Protein AF-A0A183HXG1-F1 (afdb_monomer_lite)

Foldseek 3Di:
DDDDDDDDDDDDDDDQDPDDDDDDDDDPPDDDPDDDDDDDDDCLPAADEAEDDPDDDDGDAPPPVDDHDPNHDHHHHYHYDPPDDDDDDDDDD

pLDDT: mean 85.53, std 7.47, range [63.34, 94.56]

Sequence (93 aa):
MAILSGSKKPETLISSTNLMVVRFSSDAQIQARGFEASWRAASVSCGGLLKAQPYGQTFTSPDYPKNYPNGVECVWKIDAHPGQLISLYVCSY

Structure (mmCIF, N/CA/C/O backbone):
data_AF-A0A183HXG1-F1
#
_entry.id   AF-A0A183HXG1-F1
#
loop_
_atom_site.group_PDB
_atom_site.id
_atom_site.type_symbol
_atom_site.label_atom_id
_atom_site.label_alt_id
_atom_site.label_comp_id
_atom_site.label_asym_id
_atom_site.label_entity_id
_atom_site.label_seq_id
_atom_site.pdbx_PDB_ins_code
_atom_site.Cartn_x
_atom_site.Cartn_y
_atom_site.Cartn_z
_atom_site.occupancy
_atom_site.B_iso_or_equiv
_atom_site.auth_seq_id
_atom_site.auth_comp_id
_atom_site.auth_asym_id
_atom_site.auth_atom_id
_atom_site.pdbx_PDB_model_num
ATOM 1 N N . MET A 1 1 ? 1.630 5.126 -16.337 1.00 65.31 1 MET A N 1
ATOM 2 C CA . MET A 1 1 ? 2.301 4.453 -17.471 1.00 65.31 1 MET A CA 1
ATOM 3 C C . MET A 1 1 ? 3.754 4.898 -17.470 1.00 65.31 1 MET A C 1
ATOM 5 O O . MET A 1 1 ? 3.979 6.095 -17.370 1.00 65.31 1 MET A O 1
ATOM 9 N N . ALA A 1 2 ? 4.710 3.971 -17.512 1.00 81.44 2 ALA A N 1
ATOM 10 C CA . ALA A 1 2 ? 6.139 4.283 -17.591 1.00 81.44 2 ALA A CA 1
ATOM 11 C C . ALA A 1 2 ? 6.677 3.815 -18.949 1.00 81.44 2 ALA A C 1
ATOM 13 O O . ALA A 1 2 ? 6.348 2.711 -19.380 1.00 81.44 2 ALA A O 1
ATOM 14 N N . ILE A 1 3 ? 7.472 4.653 -19.617 1.00 90.81 3 ILE A N 1
ATOM 15 C CA . ILE A 1 3 ? 8.138 4.335 -20.887 1.00 90.81 3 ILE A CA 1
ATOM 16 C C . ILE A 1 3 ? 9.638 4.323 -20.610 1.00 90.81 3 ILE A C 1
ATOM 18 O O . ILE A 1 3 ? 10.174 5.293 -20.079 1.00 90.81 3 ILE A O 1
ATOM 22 N N . LEU A 1 4 ? 10.295 3.208 -20.926 1.00 91.62 4 LEU A N 1
ATOM 23 C CA . LEU A 1 4 ? 11.694 2.958 -20.589 1.00 91.62 4 LEU A CA 1
ATOM 24 C C . LEU A 1 4 ? 12.481 2.596 -21.851 1.00 91.62 4 LEU A C 1
ATOM 26 O O . LEU A 1 4 ? 12.005 1.819 -22.677 1.00 91.62 4 LEU A O 1
ATOM 30 N N . SER A 1 5 ? 13.689 3.145 -21.981 1.00 90.31 5 SER A N 1
ATOM 31 C CA . SER A 1 5 ? 14.590 2.915 -23.115 1.00 90.31 5 SER A CA 1
ATOM 32 C C . SER A 1 5 ? 16.058 3.054 -22.701 1.00 90.31 5 SER A C 1
ATOM 34 O O . SER A 1 5 ? 16.370 3.668 -21.680 1.00 90.31 5 SER A O 1
ATOM 36 N N . GLY A 1 6 ? 16.970 2.543 -23.528 1.00 88.62 6 GLY A N 1
ATOM 37 C CA . GLY A 1 6 ? 18.412 2.597 -23.280 1.00 88.62 6 GLY A CA 1
ATOM 38 C C . GLY A 1 6 ? 18.923 1.425 -22.439 1.00 88.62 6 GLY A C 1
ATOM 39 O O . GLY A 1 6 ? 18.265 0.398 -22.309 1.00 88.62 6 GLY A O 1
ATOM 40 N N . SER A 1 7 ? 20.132 1.567 -21.897 1.00 88.88 7 SER A N 1
ATOM 41 C CA . SER A 1 7 ? 20.858 0.494 -21.197 1.00 88.88 7 SER A CA 1
ATOM 42 C C . SER A 1 7 ? 20.867 0.627 -19.671 1.00 88.88 7 SER A C 1
ATOM 44 O O . SER A 1 7 ? 21.387 -0.250 -18.981 1.00 88.88 7 SER A O 1
ATOM 46 N N . LYS A 1 8 ? 20.309 1.713 -19.120 1.00 91.00 8 LYS A N 1
ATOM 47 C CA . LYS A 1 8 ? 20.258 1.937 -17.673 1.00 91.00 8 LYS A CA 1
ATOM 48 C C . LYS A 1 8 ? 19.106 1.144 -17.060 1.00 91.00 8 LYS A C 1
ATOM 50 O O . LYS A 1 8 ? 17.958 1.290 -17.471 1.00 91.00 8 LYS A O 1
ATOM 55 N N . LYS A 1 9 ? 19.410 0.355 -16.028 1.00 90.88 9 LYS A N 1
ATOM 56 C CA . LYS A 1 9 ? 18.393 -0.347 -15.241 1.00 90.88 9 LYS A CA 1
ATOM 57 C C . LYS A 1 9 ? 17.468 0.673 -14.544 1.00 90.88 9 LYS A C 1
ATOM 59 O O . LYS A 1 9 ? 17.988 1.557 -13.857 1.00 90.88 9 LYS A O 1
ATOM 64 N N . PRO A 1 10 ? 16.136 0.568 -14.705 1.00 91.56 10 PRO A N 1
ATOM 65 C CA . PRO A 1 10 ? 15.184 1.429 -14.010 1.00 91.56 10 PRO A CA 1
ATOM 66 C C . PRO A 1 10 ? 15.107 1.089 -12.516 1.00 91.56 10 PRO A C 1
ATOM 68 O O . PRO A 1 10 ? 15.508 0.005 -12.081 1.00 91.56 10 PRO A O 1
ATOM 71 N N . GLU A 1 11 ? 14.552 2.011 -11.732 1.00 90.12 11 GLU A N 1
ATOM 72 C CA . GLU A 1 11 ? 14.135 1.718 -10.361 1.00 90.12 11 GLU A CA 1
ATOM 73 C C . GLU A 1 11 ? 12.970 0.718 -10.333 1.00 90.12 11 GLU A C 1
ATOM 75 O O . GLU A 1 11 ? 12.321 0.451 -11.349 1.00 90.12 11 GLU A O 1
ATOM 80 N N . THR A 1 12 ? 12.711 0.143 -9.157 1.00 87.31 12 THR A N 1
ATOM 81 C CA . THR A 1 12 ? 11.620 -0.824 -8.990 1.00 87.31 12 THR A CA 1
ATOM 82 C C . THR A 1 12 ? 10.282 -0.139 -9.243 1.00 87.31 12 THR A C 1
ATOM 84 O O . THR A 1 12 ? 9.915 0.798 -8.541 1.00 87.31 12 THR A O 1
ATOM 87 N N . LEU A 1 13 ? 9.537 -0.638 -10.227 1.00 87.25 13 LEU A N 1
ATOM 88 C CA . LEU A 1 13 ? 8.184 -0.179 -10.510 1.00 87.25 13 LEU A CA 1
ATOM 89 C C . LEU A 1 13 ? 7.187 -0.966 -9.659 1.00 87.25 13 LEU A C 1
ATOM 91 O O . LEU A 1 13 ? 7.223 -2.195 -9.630 1.00 87.25 13 LEU A O 1
ATOM 95 N N . ILE A 1 14 ? 6.278 -0.256 -8.997 1.00 81.50 14 ILE A N 1
ATOM 96 C CA . ILE A 1 14 ? 5.195 -0.843 -8.205 1.00 81.50 14 ILE A CA 1
ATOM 97 C C . ILE A 1 14 ? 3.882 -0.535 -8.924 1.00 81.50 14 ILE A C 1
ATOM 99 O O . ILE A 1 14 ? 3.608 0.622 -9.249 1.00 81.50 14 ILE A O 1
ATOM 103 N N . SER A 1 15 ? 3.090 -1.568 -9.225 1.00 78.88 15 SER A N 1
ATOM 104 C CA . SER A 1 15 ? 1.739 -1.375 -9.750 1.00 78.88 15 SER A CA 1
ATOM 105 C C . SER A 1 15 ? 0.827 -0.848 -8.653 1.00 78.88 15 SER A C 1
ATOM 107 O O . SER A 1 15 ? 0.969 -1.183 -7.481 1.00 78.88 15 SER A O 1
ATOM 109 N N . SER A 1 16 ? -0.135 -0.029 -9.052 1.00 73.38 16 SER A N 1
ATOM 110 C CA . SER A 1 16 ? -1.158 0.479 -8.151 1.00 73.38 16 SER A CA 1
ATOM 111 C C . SER A 1 16 ? -2.181 -0.598 -7.770 1.00 73.38 16 SER A C 1
ATOM 113 O O . SER A 1 16 ? -2.660 -0.649 -6.644 1.00 73.38 16 SER A O 1
ATOM 115 N N . THR A 1 17 ? -2.463 -1.498 -8.714 1.00 74.19 17 THR A N 1
ATOM 116 C CA . THR A 1 17 ? -3.379 -2.630 -8.571 1.00 74.19 17 THR A CA 1
ATOM 117 C C . THR A 1 17 ? -2.616 -3.956 -8.614 1.00 74.19 17 THR A C 1
ATOM 119 O O . THR A 1 17 ? -1.390 -4.000 -8.756 1.00 74.19 17 THR A O 1
ATOM 122 N N . ASN A 1 18 ? -3.350 -5.064 -8.558 1.00 78.94 18 ASN A N 1
ATOM 123 C CA . ASN A 1 18 ? -2.824 -6.409 -8.781 1.00 78.94 18 ASN A CA 1
ATOM 124 C C . ASN A 1 18 ? -2.520 -6.726 -10.263 1.00 78.94 18 ASN A C 1
ATOM 126 O O . ASN A 1 18 ? -2.132 -7.855 -10.560 1.00 78.94 18 ASN A O 1
ATOM 130 N N . LEU A 1 19 ? -2.702 -5.774 -1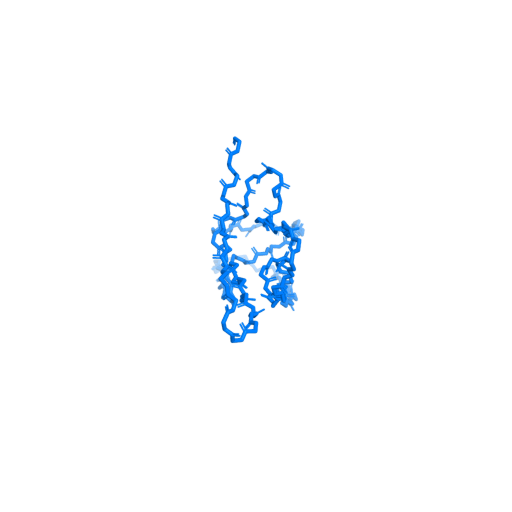1.188 1.00 83.00 19 LEU A N 1
ATOM 131 C CA . LEU A 1 19 ? -2.447 -5.955 -12.617 1.00 83.00 19 LEU A CA 1
ATOM 132 C C . LEU A 1 19 ? -1.306 -5.047 -13.096 1.00 83.00 19 LEU A C 1
ATOM 134 O O . LEU A 1 19 ? -1.344 -3.828 -12.936 1.00 83.00 19 LEU A O 1
ATOM 138 N N . MET A 1 20 ? -0.318 -5.642 -13.766 1.00 86.69 20 MET A N 1
ATOM 139 C CA . MET A 1 20 ? 0.749 -4.928 -14.467 1.00 86.69 20 MET A CA 1
ATOM 140 C C . MET A 1 20 ? 0.848 -5.445 -15.904 1.00 86.69 20 MET A C 1
ATOM 142 O O . MET A 1 20 ? 0.925 -6.649 -16.130 1.00 86.69 20 MET A O 1
ATOM 146 N N . VAL A 1 21 ? 0.865 -4.530 -16.877 1.00 91.25 21 VAL A N 1
ATOM 147 C CA . VAL A 1 21 ? 1.029 -4.856 -18.301 1.00 91.25 21 VAL A CA 1
ATOM 148 C C . VAL A 1 21 ? 2.383 -4.348 -18.773 1.00 91.25 21 VAL A C 1
ATOM 150 O O . VAL A 1 21 ? 2.682 -3.160 -18.649 1.00 91.25 21 VAL A O 1
ATOM 153 N N . VAL A 1 22 ? 3.183 -5.245 -19.346 1.00 9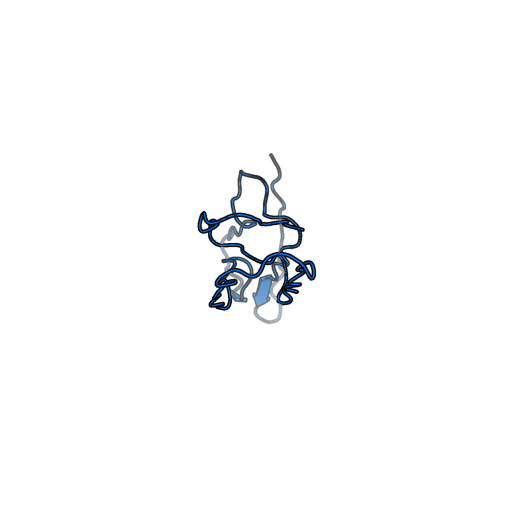2.62 22 VAL A N 1
ATOM 154 C CA . VAL A 1 22 ? 4.482 -4.923 -19.944 1.00 92.62 22 VAL A CA 1
ATOM 155 C C . VAL A 1 22 ? 4.377 -5.094 -21.453 1.00 92.62 22 VAL A C 1
ATOM 157 O O . VAL A 1 22 ? 3.985 -6.153 -21.936 1.00 92.62 22 VAL A O 1
ATOM 160 N N . ARG A 1 23 ? 4.734 -4.048 -22.204 1.00 93.06 23 ARG A N 1
ATOM 161 C CA . ARG A 1 23 ? 4.773 -4.076 -23.668 1.00 93.06 23 ARG A CA 1
ATOM 162 C C . ARG A 1 23 ? 6.176 -3.746 -24.150 1.00 93.06 23 ARG A C 1
ATOM 164 O O . ARG A 1 23 ? 6.662 -2.642 -23.931 1.00 93.06 23 ARG A O 1
ATOM 171 N N . PHE A 1 24 ? 6.788 -4.697 -24.843 1.00 91.00 24 PHE A N 1
ATOM 172 C CA . PHE A 1 24 ? 8.034 -4.480 -25.565 1.00 91.00 24 PHE A CA 1
ATOM 173 C C . PHE A 1 24 ? 7.739 -4.011 -26.991 1.00 91.00 24 PHE A C 1
ATOM 175 O O . PHE A 1 24 ? 6.825 -4.525 -27.635 1.00 91.00 24 PHE A O 1
ATOM 182 N N . SER A 1 25 ? 8.508 -3.040 -27.477 1.00 89.44 25 SER A N 1
ATOM 183 C CA . SER A 1 25 ? 8.433 -2.548 -28.851 1.00 89.44 25 SER A CA 1
ATOM 184 C C . SER A 1 25 ? 9.850 -2.359 -29.380 1.00 89.44 25 SER A C 1
ATOM 186 O O . SER A 1 25 ? 10.662 -1.721 -28.715 1.00 89.44 25 SER A O 1
ATOM 188 N N . SER A 1 26 ? 10.129 -2.899 -30.564 1.00 88.81 26 SER A N 1
ATOM 189 C CA . SER A 1 26 ? 11.409 -2.779 -31.271 1.00 88.81 26 SER A CA 1
ATOM 190 C C . SER A 1 26 ? 11.151 -2.461 -32.739 1.00 88.81 26 SER A C 1
ATOM 192 O O . SER A 1 26 ? 10.094 -2.815 -33.266 1.00 88.81 26 SER A O 1
ATOM 194 N N . ASP A 1 27 ? 12.116 -1.821 -33.394 1.00 86.31 27 ASP A N 1
ATOM 195 C CA . ASP A 1 27 ? 12.136 -1.692 -34.850 1.00 86.31 27 ASP A CA 1
ATOM 196 C C . ASP A 1 27 ? 12.818 -2.903 -35.520 1.00 86.31 27 ASP A C 1
ATOM 198 O O . ASP A 1 27 ? 13.252 -3.844 -34.848 1.00 86.31 27 ASP A O 1
ATOM 202 N N . ALA A 1 28 ? 12.862 -2.895 -36.857 1.00 82.19 28 ALA A N 1
ATOM 203 C CA . ALA A 1 28 ? 13.443 -3.957 -37.681 1.00 82.19 28 ALA A CA 1
ATOM 204 C C . ALA A 1 28 ? 14.938 -3.754 -38.002 1.00 82.19 28 ALA A C 1
ATOM 206 O O . ALA A 1 28 ? 15.512 -4.570 -38.722 1.00 82.19 28 ALA A O 1
ATOM 207 N N . GLN A 1 29 ? 15.559 -2.667 -37.534 1.00 78.81 29 GLN A N 1
ATOM 208 C CA . GLN A 1 29 ? 16.894 -2.254 -37.976 1.00 78.81 29 GLN A CA 1
ATOM 209 C C . GLN A 1 29 ? 17.982 -2.555 -36.947 1.00 78.81 29 GLN A C 1
ATOM 211 O O . GLN A 1 29 ? 19.079 -2.959 -37.335 1.00 78.81 29 GLN A O 1
ATOM 216 N N . ILE A 1 30 ? 17.706 -2.377 -35.652 1.00 74.44 30 ILE A N 1
ATOM 217 C CA . ILE A 1 30 ? 18.710 -2.547 -34.595 1.00 74.44 30 ILE A CA 1
ATOM 218 C C . ILE A 1 30 ? 18.191 -3.519 -33.539 1.00 74.44 30 ILE A C 1
ATOM 220 O O . ILE A 1 30 ? 17.156 -3.308 -32.915 1.00 74.44 30 ILE A O 1
ATOM 224 N N . GLN A 1 31 ? 18.958 -4.582 -33.301 1.00 73.50 31 GLN A N 1
AT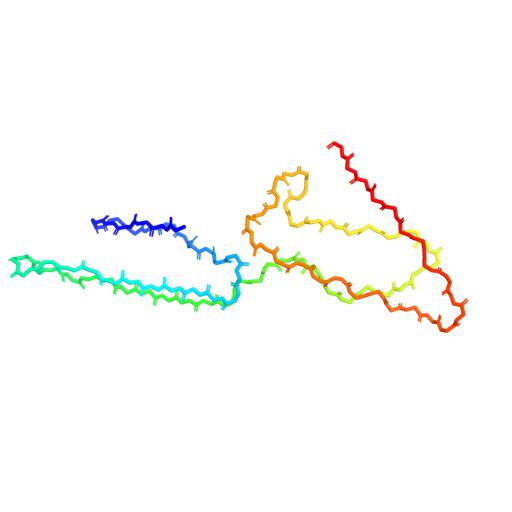OM 225 C CA . GLN A 1 31 ? 18.684 -5.560 -32.252 1.00 73.50 31 GLN A CA 1
ATOM 226 C C . GLN A 1 31 ? 19.650 -5.351 -31.082 1.00 73.50 31 GLN A C 1
ATOM 228 O O . GLN A 1 31 ? 20.846 -5.132 -31.272 1.00 73.50 31 GLN A O 1
ATOM 233 N N . ALA A 1 32 ? 19.135 -5.440 -29.858 1.00 80.44 32 ALA A N 1
ATOM 234 C CA . ALA A 1 32 ? 19.915 -5.380 -28.625 1.00 80.44 32 ALA A CA 1
ATOM 235 C C . ALA A 1 32 ? 19.545 -6.556 -27.711 1.00 80.44 32 ALA A C 1
ATOM 237 O O . ALA A 1 32 ? 18.618 -7.309 -27.994 1.00 80.44 32 ALA A O 1
ATOM 238 N N . ARG A 1 33 ? 20.241 -6.692 -26.576 1.00 86.44 33 ARG A N 1
ATOM 239 C CA . ARG A 1 33 ? 20.024 -7.789 -25.611 1.00 86.44 33 ARG A CA 1
ATOM 240 C C . ARG A 1 33 ? 18.620 -7.838 -24.985 1.00 86.44 33 ARG A C 1
ATOM 242 O O . ARG A 1 33 ? 18.306 -8.813 -24.315 1.00 86.44 33 ARG A O 1
ATOM 249 N N . GLY A 1 34 ? 17.787 -6.818 -25.189 1.00 88.12 34 GLY A N 1
ATOM 250 C CA . GLY A 1 34 ? 16.447 -6.743 -24.612 1.00 88.12 34 GLY A CA 1
ATOM 251 C C . GLY A 1 34 ? 16.472 -6.438 -23.115 1.00 88.12 34 GLY A C 1
ATOM 252 O O . GLY A 1 34 ? 17.371 -5.746 -22.630 1.00 88.12 34 GLY A O 1
ATOM 253 N N . PHE A 1 35 ? 15.467 -6.932 -22.392 1.00 90.50 35 PHE A N 1
ATOM 254 C CA . PHE A 1 35 ? 15.352 -6.780 -20.944 1.00 90.50 35 PHE A CA 1
ATOM 255 C C . PHE A 1 35 ? 14.984 -8.110 -20.287 1.00 90.50 35 PHE A C 1
ATOM 257 O O . PHE A 1 35 ? 14.293 -8.941 -20.871 1.00 90.50 35 PHE A O 1
ATOM 264 N N . GLU A 1 36 ? 15.410 -8.262 -19.041 1.00 92.50 36 GLU A N 1
ATOM 265 C CA . GLU A 1 36 ? 14.944 -9.299 -18.130 1.00 92.50 36 GLU A CA 1
ATOM 266 C C . GLU A 1 36 ? 14.300 -8.602 -16.932 1.00 92.50 36 GLU A C 1
ATOM 268 O O . GLU A 1 36 ? 14.830 -7.611 -16.418 1.00 92.50 36 GLU A O 1
ATOM 273 N N . ALA A 1 37 ? 13.137 -9.087 -16.505 1.00 91.38 37 ALA A N 1
ATOM 274 C CA . ALA A 1 37 ? 12.411 -8.527 -15.376 1.00 91.38 37 ALA A CA 1
ATOM 275 C C . ALA A 1 37 ? 11.892 -9.643 -14.473 1.00 91.38 37 ALA A C 1
ATOM 277 O O . ALA A 1 37 ? 11.332 -10.633 -14.942 1.00 91.38 37 ALA A O 1
ATOM 278 N N . SER A 1 38 ? 12.035 -9.440 -13.167 1.00 93.50 38 SER A N 1
ATOM 279 C CA . SER A 1 38 ? 11.379 -10.236 -12.138 1.00 93.50 38 SER A CA 1
ATOM 280 C C . SE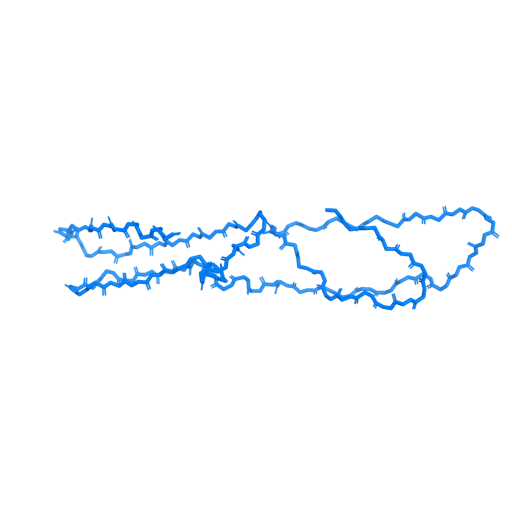R A 1 38 ? 10.300 -9.399 -11.460 1.00 93.50 38 SER A C 1
ATOM 282 O O . SER A 1 38 ? 10.418 -8.179 -11.333 1.00 93.50 38 SER A O 1
ATOM 284 N N . TRP A 1 39 ? 9.227 -10.058 -11.034 1.00 89.38 39 TRP A N 1
ATOM 285 C CA . TRP A 1 39 ? 8.112 -9.420 -10.350 1.00 89.38 39 TRP A CA 1
ATOM 286 C C . TRP A 1 39 ? 7.784 -10.178 -9.070 1.00 89.38 39 TRP A C 1
ATOM 288 O O . TRP A 1 39 ? 8.033 -11.377 -8.941 1.00 89.38 39 TRP A O 1
ATOM 298 N N . ARG A 1 40 ? 7.232 -9.451 -8.104 1.00 87.62 40 ARG A N 1
ATOM 299 C CA . ARG A 1 40 ? 6.676 -10.006 -6.873 1.00 87.62 40 ARG A CA 1
ATOM 300 C C . ARG A 1 40 ? 5.448 -9.202 -6.489 1.00 87.62 40 ARG A C 1
ATOM 302 O O . ARG A 1 40 ? 5.359 -8.026 -6.840 1.00 87.62 40 ARG A O 1
ATOM 309 N N . ALA A 1 41 ? 4.540 -9.815 -5.736 1.00 80.56 41 ALA A N 1
ATOM 310 C CA . ALA A 1 41 ? 3.473 -9.066 -5.092 1.00 80.56 41 ALA A CA 1
ATOM 311 C C . ALA A 1 41 ? 4.102 -7.988 -4.197 1.00 80.56 41 ALA A C 1
ATOM 313 O O . ALA A 1 41 ? 4.872 -8.292 -3.279 1.00 80.56 41 ALA A O 1
ATOM 314 N N . ALA A 1 42 ? 3.815 -6.725 -4.502 1.00 72.06 42 ALA A N 1
ATOM 315 C CA . ALA A 1 42 ? 4.157 -5.632 -3.615 1.00 72.06 42 ALA A CA 1
ATOM 316 C C . ALA A 1 42 ? 3.176 -5.674 -2.444 1.00 72.06 42 ALA A C 1
ATOM 318 O O . ALA A 1 42 ? 1.965 -5.579 -2.631 1.00 72.06 42 ALA A O 1
ATOM 319 N N . SER A 1 43 ? 3.690 -5.838 -1.230 1.00 66.12 43 SER A N 1
ATOM 320 C CA . SER A 1 43 ? 2.903 -5.644 -0.020 1.00 66.12 43 SER A CA 1
ATOM 321 C C . SER A 1 43 ? 2.671 -4.144 0.149 1.00 66.12 43 SER A C 1
ATOM 323 O O . SER A 1 43 ? 3.454 -3.471 0.819 1.00 66.12 43 SER A O 1
ATOM 325 N N . VAL A 1 44 ? 1.642 -3.596 -0.500 1.00 63.34 44 VAL A N 1
ATOM 326 C CA . VAL A 1 44 ? 1.152 -2.266 -0.133 1.00 63.34 44 VAL A CA 1
ATOM 327 C C . VAL A 1 44 ? 0.565 -2.414 1.267 1.00 63.34 44 VAL A C 1
ATOM 329 O O . VAL A 1 44 ? -0.407 -3.134 1.476 1.00 63.34 44 VAL A O 1
ATOM 332 N N . SER A 1 45 ? 1.242 -1.833 2.252 1.00 68.56 45 SER A N 1
ATOM 333 C CA . SER A 1 45 ? 1.011 -2.065 3.678 1.00 68.56 45 SER A CA 1
ATOM 334 C C . SER A 1 45 ? -0.174 -1.251 4.207 1.00 68.56 45 SER A C 1
ATOM 336 O O . SER A 1 45 ? -0.018 -0.451 5.127 1.00 68.56 45 SER A O 1
ATOM 338 N N . CYS A 1 46 ? -1.352 -1.407 3.607 1.00 81.81 46 CYS A N 1
ATOM 339 C CA . CYS A 1 46 ? -2.593 -0.830 4.115 1.00 81.81 46 CYS A CA 1
ATOM 340 C C . CYS A 1 46 ? -3.750 -1.825 4.032 1.00 81.81 46 CYS A C 1
ATOM 342 O O . CYS A 1 46 ? -3.700 -2.816 3.306 1.00 81.81 46 CYS A O 1
ATOM 344 N N . GLY A 1 47 ? -4.813 -1.539 4.779 1.00 84.31 47 GLY A N 1
ATOM 345 C CA . GLY A 1 47 ? -5.915 -2.473 4.960 1.00 84.31 47 GLY A CA 1
ATOM 346 C C . GLY A 1 47 ? -5.607 -3.563 5.986 1.00 84.31 47 GLY A C 1
ATOM 347 O O . GLY A 1 47 ? -4.606 -3.519 6.702 1.00 84.31 47 GLY A O 1
ATOM 348 N N . GLY A 1 48 ? -6.503 -4.540 6.071 1.00 85.50 48 GLY A N 1
ATOM 349 C CA . GLY A 1 48 ? -6.407 -5.669 6.994 1.00 85.50 48 GLY A CA 1
ATOM 350 C C . GLY A 1 48 ? -7.626 -5.807 7.903 1.00 85.50 48 GLY A C 1
ATOM 351 O O . GLY A 1 48 ? -8.628 -5.111 7.745 1.00 85.50 48 GLY A O 1
ATOM 352 N N . LEU A 1 49 ? -7.546 -6.746 8.846 1.00 90.12 49 LEU A N 1
ATOM 353 C CA . LEU A 1 49 ? -8.577 -6.971 9.855 1.00 90.12 49 LEU A CA 1
ATOM 354 C C . LEU A 1 49 ? -8.253 -6.154 11.109 1.00 90.12 49 LEU A C 1
ATOM 356 O O . LEU A 1 49 ? -7.210 -6.353 11.730 1.00 90.12 49 LEU A O 1
ATOM 360 N N . LEU A 1 50 ? -9.164 -5.272 11.496 1.00 91.31 50 LEU A N 1
ATOM 361 C CA . LEU A 1 50 ? -9.123 -4.533 12.748 1.00 91.31 50 LEU A CA 1
ATOM 362 C C . LEU A 1 50 ? -10.149 -5.145 13.692 1.00 91.31 50 LEU A C 1
ATOM 364 O O . LEU A 1 50 ? -11.325 -5.231 13.357 1.00 91.31 50 LEU A O 1
ATOM 368 N N . LYS A 1 51 ? -9.721 -5.551 14.884 1.00 92.50 51 LYS A N 1
ATOM 369 C CA . LYS A 1 51 ? -10.659 -5.951 15.936 1.00 92.50 51 LYS A CA 1
ATOM 370 C C . LYS A 1 51 ? -11.112 -4.706 16.677 1.00 92.50 51 LYS A C 1
ATOM 372 O O . LYS A 1 51 ? -10.267 -3.918 17.098 1.00 92.50 51 LYS A O 1
ATOM 377 N N . ALA A 1 52 ? -12.415 -4.517 16.830 1.00 92.62 52 ALA A N 1
ATOM 378 C CA . ALA A 1 52 ? -12.967 -3.416 17.599 1.00 92.62 52 ALA A CA 1
ATOM 379 C C . ALA A 1 52 ? -12.486 -3.514 19.050 1.00 92.62 52 ALA A C 1
ATOM 381 O O . ALA A 1 52 ? -12.521 -4.577 19.670 1.00 92.62 52 ALA A O 1
ATOM 382 N N . GLN A 1 53 ? -12.017 -2.387 19.571 1.00 90.44 53 GLN A N 1
ATOM 383 C CA . GLN A 1 53 ? -11.522 -2.250 20.933 1.00 90.44 53 GLN A CA 1
ATOM 384 C C . GLN A 1 53 ? -12.383 -1.213 21.660 1.00 90.44 53 GLN A C 1
ATOM 386 O O . GLN A 1 53 ? -12.945 -0.329 21.011 1.00 90.44 53 GLN A O 1
ATOM 391 N N . PRO A 1 54 ? -12.485 -1.283 22.998 1.00 88.75 54 PRO A N 1
ATOM 392 C CA . PRO A 1 54 ? -13.186 -0.267 23.782 1.00 88.75 54 PRO A CA 1
ATOM 393 C C . PRO A 1 54 ? -12.458 1.090 23.787 1.00 88.75 54 PRO A C 1
ATOM 395 O O . PRO A 1 54 ? -13.045 2.098 24.166 1.00 88.75 54 PRO A O 1
ATOM 398 N N . TYR A 1 55 ? -11.190 1.125 23.368 1.00 88.31 55 TYR A N 1
ATOM 399 C CA . TYR A 1 55 ? -10.404 2.340 23.165 1.00 88.31 55 TYR A CA 1
ATOM 400 C C . TYR A 1 55 ? -10.290 2.684 21.673 1.00 88.31 55 TYR A C 1
ATOM 402 O O . TYR A 1 55 ? -10.365 1.811 20.806 1.00 88.31 55 TYR A O 1
ATOM 410 N N . GLY A 1 56 ? -10.088 3.970 21.373 1.00 88.44 56 GLY A N 1
ATOM 411 C CA . GLY A 1 56 ? -9.907 4.449 20.002 1.00 88.44 56 GLY A CA 1
ATOM 412 C C . GLY A 1 56 ? -8.674 3.834 19.335 1.00 88.44 56 GLY A C 1
ATOM 413 O O . GLY A 1 56 ? -7.615 3.721 19.949 1.00 88.44 56 GLY A O 1
ATOM 414 N N . GLN A 1 57 ? -8.815 3.448 18.069 1.00 90.94 57 GLN A N 1
ATOM 415 C CA . GLN A 1 57 ? -7.727 2.944 17.233 1.00 90.94 57 GLN A CA 1
ATOM 416 C C . GLN A 1 57 ? -7.557 3.847 16.015 1.00 90.94 57 GLN A C 1
ATOM 418 O O . GLN A 1 57 ? -8.541 4.342 15.468 1.00 90.94 57 GLN A O 1
ATOM 423 N N . THR A 1 58 ? -6.311 4.008 15.572 1.00 90.69 58 THR A N 1
ATOM 424 C CA . THR A 1 58 ? -5.969 4.809 14.394 1.00 90.69 58 THR A CA 1
ATOM 425 C C . THR A 1 58 ? -5.393 3.905 13.316 1.00 90.69 58 THR A C 1
ATOM 427 O O . THR A 1 58 ? -4.499 3.103 13.577 1.00 90.69 58 THR A O 1
ATOM 430 N N . PHE A 1 59 ? -5.885 4.066 12.095 1.00 89.44 59 PHE A N 1
ATOM 431 C CA . PHE A 1 59 ? -5.305 3.493 10.888 1.00 89.44 59 PHE A CA 1
ATOM 432 C C . PHE A 1 59 ? -5.183 4.602 9.847 1.00 89.44 59 PHE A C 1
ATOM 434 O O . PHE A 1 59 ? -5.974 5.545 9.840 1.00 89.44 59 PHE A O 1
ATOM 441 N N . THR A 1 60 ? -4.172 4.510 8.992 1.00 89.19 60 THR A N 1
ATOM 442 C CA . THR A 1 60 ? -3.863 5.557 8.019 1.00 89.19 60 THR A CA 1
ATOM 443 C C . THR A 1 60 ? -3.751 4.978 6.622 1.00 89.19 60 THR A C 1
ATOM 445 O O . THR A 1 60 ? -3.441 3.797 6.441 1.00 89.19 60 THR A O 1
ATOM 448 N N . SER A 1 61 ? -3.966 5.829 5.621 1.00 86.81 61 SER A N 1
ATOM 449 C CA . SER A 1 61 ? -3.554 5.513 4.258 1.00 86.81 61 SER A CA 1
ATOM 450 C C . SER A 1 61 ? -2.040 5.258 4.208 1.00 86.81 61 SER A C 1
ATOM 452 O O . SER A 1 61 ? -1.304 5.744 5.079 1.00 86.81 61 SER A O 1
ATOM 454 N N . PRO A 1 62 ? -1.550 4.529 3.189 1.00 84.62 62 PRO A N 1
ATOM 455 C CA . PRO A 1 62 ? -0.125 4.468 2.909 1.00 84.62 62 PRO A CA 1
ATOM 456 C C . PRO A 1 62 ? 0.460 5.873 2.832 1.00 84.62 62 PRO A C 1
ATOM 458 O O . PRO A 1 62 ? -0.201 6.799 2.359 1.00 84.62 62 PRO A O 1
ATOM 461 N N . ASP A 1 63 ? 1.691 6.002 3.309 1.00 83.69 63 ASP A N 1
ATOM 462 C CA . ASP A 1 63 ? 2.503 7.215 3.237 1.00 83.69 63 ASP A CA 1
ATOM 463 C C . ASP A 1 63 ? 1.954 8.453 3.962 1.00 83.69 63 ASP A C 1
ATOM 465 O O . ASP A 1 63 ? 2.639 9.477 3.970 1.00 83.69 63 ASP A O 1
ATOM 469 N N . TYR A 1 64 ? 0.798 8.371 4.638 1.00 84.94 64 TYR A N 1
ATOM 470 C CA . TYR A 1 64 ? 0.261 9.467 5.451 1.00 84.94 64 TYR A CA 1
ATOM 471 C C . TYR A 1 64 ? 1.342 10.014 6.409 1.00 84.94 64 TYR A C 1
ATOM 473 O O . TYR A 1 64 ? 1.998 9.223 7.095 1.00 84.94 6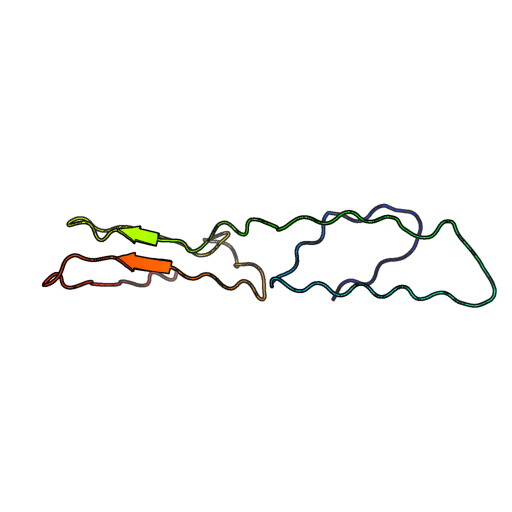4 TYR A O 1
ATOM 481 N N . PRO A 1 65 ? 1.554 11.345 6.486 1.00 90.31 65 PRO A N 1
ATOM 482 C CA . PRO A 1 65 ? 0.715 12.431 5.954 1.00 90.31 65 PRO A CA 1
ATOM 483 C C . PRO A 1 65 ?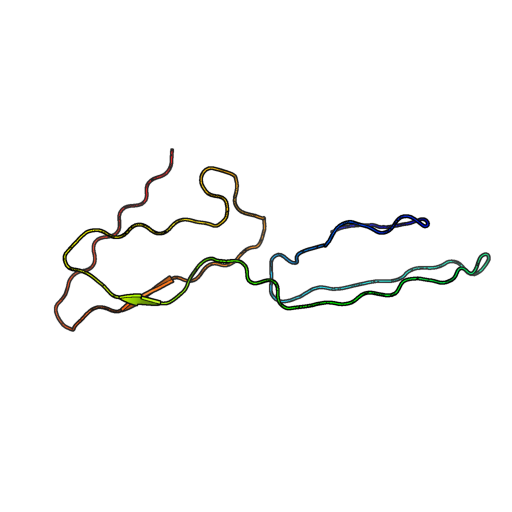 1.007 12.843 4.500 1.00 90.31 65 PRO A C 1
ATOM 485 O O . PRO A 1 65 ? 0.468 13.837 4.023 1.00 90.31 65 PRO A O 1
ATOM 488 N N . LYS A 1 66 ? 1.885 12.134 3.788 1.00 87.12 66 LYS A N 1
ATOM 489 C CA . LYS A 1 66 ? 2.141 12.383 2.363 1.00 87.12 66 LYS A CA 1
ATOM 490 C C . LYS A 1 66 ? 1.011 11.805 1.507 1.00 87.12 66 LYS A C 1
ATOM 492 O O . LYS A 1 66 ? 0.189 11.017 1.971 1.00 87.12 66 LYS A O 1
ATOM 497 N N . ASN A 1 67 ? 1.004 12.191 0.232 1.00 84.19 67 ASN A N 1
ATOM 498 C CA . ASN A 1 67 ? 0.060 11.660 -0.745 1.00 84.19 67 ASN A CA 1
ATOM 499 C C . ASN A 1 67 ? 0.228 10.146 -0.879 1.00 84.19 67 ASN A C 1
ATOM 501 O O . ASN A 1 67 ? 1.327 9.666 -1.161 1.00 84.19 67 ASN A O 1
ATOM 505 N N . TYR A 1 68 ? -0.879 9.423 -0.726 1.00 81.38 68 TYR A N 1
ATOM 506 C CA . TYR A 1 68 ? -0.922 7.994 -0.989 1.00 81.38 68 TYR A CA 1
ATOM 507 C C . TYR A 1 68 ? -0.666 7.726 -2.486 1.00 81.38 68 TYR A C 1
ATOM 509 O O . TYR A 1 68 ? -1.024 8.553 -3.335 1.00 81.38 68 TYR A O 1
ATOM 517 N N . PRO A 1 69 ? -0.055 6.587 -2.853 1.00 79.31 69 PRO A N 1
ATOM 518 C CA . PRO A 1 69 ? 0.218 6.281 -4.250 1.00 79.31 69 PRO A CA 1
ATOM 519 C C . PRO A 1 69 ? -1.077 6.138 -5.063 1.00 79.31 69 PRO A C 1
ATOM 521 O O . PRO A 1 69 ? -2.063 5.559 -4.606 1.00 79.31 69 PRO A O 1
ATOM 524 N N . ASN A 1 70 ? -1.069 6.644 -6.299 1.00 74.50 70 ASN A N 1
ATOM 525 C CA . ASN A 1 70 ? -2.232 6.566 -7.183 1.00 74.50 70 ASN A CA 1
ATOM 526 C C . ASN A 1 70 ? -2.655 5.118 -7.427 1.00 74.50 70 ASN A C 1
ATOM 528 O O . ASN A 1 70 ? -1.807 4.270 -7.687 1.00 74.50 70 ASN A O 1
ATOM 532 N N . GLY A 1 71 ? -3.969 4.880 -7.420 1.00 70.50 71 GLY A N 1
ATOM 533 C CA . GLY A 1 71 ? -4.599 3.603 -7.758 1.00 70.50 71 GLY A CA 1
ATOM 534 C C . GLY A 1 71 ? -4.413 2.489 -6.726 1.00 70.50 71 GLY A C 1
ATOM 535 O O . GLY A 1 71 ? -4.659 1.338 -7.074 1.00 70.50 71 GLY A O 1
ATOM 536 N N . VAL A 1 72 ? -3.955 2.818 -5.514 1.00 76.62 72 VAL A N 1
ATOM 537 C CA . VAL A 1 72 ? -3.935 1.895 -4.377 1.00 76.62 72 VAL A CA 1
ATOM 538 C C . VAL A 1 72 ? -5.352 1.696 -3.849 1.00 76.62 72 VAL A C 1
ATOM 540 O O . VAL A 1 72 ? -6.080 2.661 -3.619 1.00 76.62 72 VAL A O 1
ATOM 543 N N . GLU A 1 73 ? -5.710 0.442 -3.592 1.00 79.25 73 GLU A N 1
ATOM 544 C CA . GLU A 1 73 ? -6.951 0.066 -2.923 1.00 79.25 73 GLU A CA 1
ATOM 545 C C . GLU A 1 73 ? -6.635 -0.518 -1.540 1.00 79.25 73 GLU A C 1
ATOM 547 O O . GLU A 1 73 ? -5.987 -1.558 -1.420 1.00 79.25 73 GLU A O 1
ATOM 552 N N . CYS A 1 74 ? -7.090 0.160 -0.486 1.00 83.19 74 CYS A N 1
ATOM 553 C CA . CYS A 1 74 ? -6.935 -0.288 0.895 1.00 83.19 74 CYS A CA 1
ATOM 554 C C . CYS A 1 74 ? -8.298 -0.692 1.461 1.00 83.19 74 CYS A C 1
ATOM 556 O O . CYS A 1 74 ? -9.230 0.111 1.469 1.00 83.19 74 CYS A O 1
ATOM 558 N N . VAL A 1 75 ? -8.404 -1.913 1.989 1.00 87.75 75 VAL A N 1
ATOM 559 C CA . VAL A 1 75 ? -9.641 -2.412 2.605 1.00 87.75 75 VAL A CA 1
ATOM 560 C C . VAL A 1 75 ? -9.384 -2.764 4.063 1.00 87.75 75 VAL A C 1
ATOM 562 O O . VAL A 1 75 ? -8.672 -3.724 4.360 1.00 87.75 75 VAL A O 1
ATOM 565 N N . TRP A 1 76 ? -9.996 -2.013 4.978 1.00 89.69 76 TRP A N 1
ATOM 566 C CA . TRP A 1 76 ? -10.022 -2.337 6.404 1.00 89.69 76 TRP A CA 1
ATOM 567 C C . TRP A 1 76 ? -11.350 -2.997 6.757 1.00 89.69 76 TRP A C 1
ATOM 569 O O . TRP A 1 76 ? -12.417 -2.430 6.532 1.00 89.69 76 TRP A O 1
ATOM 579 N N . LYS A 1 77 ? -11.286 -4.203 7.317 1.00 92.19 77 LYS A N 1
ATOM 580 C CA . LYS A 1 77 ? -12.449 -4.915 7.852 1.00 92.19 77 LYS A CA 1
ATOM 581 C C . LYS A 1 77 ? -12.454 -4.738 9.359 1.00 92.19 77 LYS A C 1
ATOM 583 O O . LYS A 1 77 ? -11.510 -5.175 10.009 1.00 92.19 77 LYS A O 1
ATOM 588 N N . ILE A 1 78 ? -13.485 -4.100 9.900 1.00 93.31 78 ILE A N 1
ATOM 589 C CA . ILE A 1 78 ? -13.616 -3.895 11.344 1.00 93.31 78 ILE A CA 1
ATOM 590 C C . ILE A 1 78 ? -14.543 -4.973 11.899 1.00 93.31 78 ILE A C 1
ATOM 592 O O . ILE A 1 78 ? -15.722 -5.014 11.556 1.00 93.31 78 ILE A O 1
ATOM 596 N N . ASP A 1 79 ? -13.987 -5.850 12.725 1.00 94.56 79 ASP A N 1
ATOM 597 C CA . ASP A 1 79 ? -14.683 -6.952 13.381 1.00 94.56 79 ASP A CA 1
ATOM 598 C C . ASP A 1 79 ? -15.076 -6.546 14.803 1.00 94.56 79 ASP A C 1
ATOM 600 O O . ASP A 1 79 ? -14.209 -6.241 15.623 1.00 94.56 79 ASP A O 1
ATOM 604 N N . ALA A 1 80 ? -16.375 -6.507 15.086 1.00 93.50 80 ALA A N 1
ATOM 605 C CA . ALA A 1 80 ? -16.926 -6.104 16.376 1.00 93.50 80 ALA A CA 1
ATOM 606 C C . ALA A 1 80 ? -17.832 -7.197 16.939 1.00 93.50 80 ALA A C 1
ATOM 608 O O . ALA A 1 80 ? -18.519 -7.898 16.194 1.00 93.50 80 ALA A O 1
ATOM 609 N N . HIS A 1 81 ? -17.867 -7.322 18.267 1.00 92.19 81 HIS A N 1
ATOM 610 C CA . HIS A 1 81 ? -18.765 -8.277 18.905 1.00 92.19 81 HIS A CA 1
ATOM 611 C C . HIS A 1 81 ? -20.228 -7.858 18.687 1.00 92.19 81 HIS A C 1
ATOM 613 O O . HIS A 1 81 ? -20.526 -6.659 18.631 1.00 92.19 81 HIS A O 1
ATOM 619 N N . PRO A 1 82 ? -21.163 -8.822 18.612 1.00 92.62 82 PRO A N 1
ATOM 620 C CA . PRO A 1 82 ? -22.585 -8.522 18.505 1.00 92.62 82 PRO A CA 1
ATOM 621 C C . PRO A 1 82 ? -23.046 -7.540 19.591 1.00 92.62 82 PRO A C 1
ATOM 623 O O . PRO A 1 82 ? -22.752 -7.722 20.771 1.00 92.62 82 PRO A O 1
ATOM 626 N N . GLY A 1 83 ? -23.764 -6.492 19.186 1.00 89.75 83 GLY A N 1
ATOM 627 C CA . GLY A 1 83 ? -24.252 -5.444 20.089 1.00 89.75 83 GLY A CA 1
ATOM 628 C C . GLY A 1 83 ? -23.274 -4.292 20.349 1.00 89.75 83 GLY A C 1
ATOM 629 O O . GLY A 1 83 ? -23.655 -3.337 21.022 1.00 89.75 83 GLY A O 1
ATOM 630 N N . GLN A 1 84 ? -22.050 -4.325 19.806 1.00 89.50 84 GLN A N 1
ATOM 631 C CA . GLN A 1 84 ? -21.141 -3.174 19.847 1.00 89.50 84 GLN A CA 1
ATOM 632 C C . GLN A 1 84 ? -21.440 -2.177 18.718 1.00 89.50 84 GLN A C 1
ATOM 634 O O . GLN A 1 84 ? -21.623 -2.558 17.563 1.00 89.50 84 GLN A O 1
ATOM 639 N N . LEU A 1 85 ? -21.437 -0.884 19.053 1.00 90.25 85 LEU A N 1
ATOM 640 C CA . LEU A 1 85 ? -21.507 0.213 18.089 1.00 90.25 85 LEU A CA 1
ATOM 641 C C . LEU A 1 85 ? -20.090 0.665 17.712 1.00 90.25 85 LEU A C 1
ATOM 643 O O . LEU A 1 85 ? -19.246 0.858 18.587 1.00 90.25 85 LEU A O 1
ATOM 647 N N . ILE A 1 86 ? -19.839 0.860 16.418 1.00 92.56 86 ILE A N 1
ATOM 648 C CA . ILE A 1 86 ? -18.564 1.371 15.905 1.00 92.56 86 ILE A CA 1
ATOM 649 C C . ILE A 1 86 ? -18.729 2.857 15.575 1.00 92.56 86 ILE A C 1
ATOM 651 O O . ILE A 1 86 ? -19.585 3.218 14.769 1.00 92.56 86 ILE A O 1
ATOM 655 N N . SER A 1 87 ? -17.870 3.701 16.147 1.00 92.81 87 SER A N 1
ATOM 656 C CA . SER A 1 87 ? -17.749 5.119 15.788 1.00 92.81 87 SER A CA 1
ATOM 657 C C . SER A 1 87 ? -16.472 5.342 14.982 1.00 92.81 87 SER A C 1
ATOM 659 O O . SER A 1 87 ? -15.390 4.953 15.420 1.00 92.81 87 SER A O 1
ATOM 661 N N . LEU A 1 88 ? -16.591 5.977 13.815 1.00 92.69 88 LEU A N 1
ATOM 662 C CA . LEU A 1 88 ? -15.464 6.313 12.944 1.00 92.69 88 LEU A CA 1
ATOM 663 C C . LEU A 1 88 ? -15.299 7.826 12.846 1.00 92.69 88 LEU A C 1
ATOM 665 O O . LEU A 1 88 ? -16.265 8.548 12.607 1.00 92.69 88 LEU A O 1
ATOM 669 N N . TYR A 1 89 ? -14.056 8.281 12.981 1.00 91.44 89 TYR A N 1
ATOM 670 C CA . TYR A 1 89 ? -13.674 9.679 12.826 1.00 91.44 89 TYR A CA 1
ATOM 671 C C . TYR A 1 89 ? -12.599 9.772 11.750 1.00 91.44 89 TYR A C 1
ATOM 673 O O . TYR A 1 89 ? -11.574 9.096 11.833 1.00 91.44 89 TYR A O 1
ATOM 681 N N . VAL A 1 90 ? -12.847 10.591 10.729 1.00 90.12 90 VAL A N 1
ATOM 682 C CA . VAL A 1 90 ? -11.885 10.834 9.652 1.00 90.12 90 VAL A CA 1
ATOM 683 C C . VAL A 1 90 ? -11.140 12.123 9.965 1.00 90.12 90 VAL A C 1
ATOM 685 O O . VAL A 1 90 ? -11.745 13.190 10.031 1.00 90.12 90 VAL A O 1
ATOM 688 N N . CYS A 1 91 ? -9.826 12.017 10.151 1.00 83.56 91 CYS A N 1
ATOM 689 C CA . CYS A 1 91 ? -8.944 13.165 10.315 1.00 83.56 91 CYS A CA 1
ATOM 690 C C . CYS A 1 91 ? -8.250 13.451 8.977 1.00 83.56 91 CYS A C 1
ATOM 692 O O . CYS A 1 91 ? -7.473 12.624 8.503 1.00 83.56 91 CYS A O 1
ATOM 694 N N . SER A 1 92 ? -8.513 14.612 8.381 1.00 77.94 92 SER A N 1
ATOM 695 C CA . SER A 1 92 ? -7.752 15.152 7.248 1.00 77.94 92 SER A CA 1
ATOM 696 C C . SER A 1 92 ? -7.191 16.512 7.655 1.00 77.94 92 SER A C 1
ATOM 698 O O . SER A 1 92 ? -7.973 17.379 8.048 1.00 77.94 92 SER A O 1
ATOM 700 N N . TYR A 1 93 ? -5.869 16.675 7.597 1.00 63.50 93 TYR A N 1
ATOM 701 C CA . TYR A 1 93 ? -5.192 17.963 7.789 1.00 63.50 93 TYR A CA 1
ATOM 702 C C . TYR A 1 93 ? -4.922 18.631 6.445 1.00 63.50 93 TYR A C 1
ATOM 704 O O . TYR A 1 93 ? -4.653 17.885 5.476 1.00 63.50 93 TYR A O 1
#

Organism: NCBI:txid387005

Radius of gyration: 20.87 Å; chains: 1; bounding box: 45×28×62 Å

InterPro domains:
  IPR000859 CUB domain [PF00431] (4-38)
  IPR000859 CUB domain [PF00431] (46-88)
  IPR000859 CUB domain [PS01180] (46-93)
  IPR000859 CUB domain [cd00041] (4-41)
  IPR000859 CUB domain [cd00041] (46-90)
  IPR035914 Spermadhesin, CUB domain superfamily [G3DSA:2.60.120.290] (1-43)
  IPR035914 Spermadhesin, CUB domain superfamily [G3DSA:2.60.120.290] (44-93)
  IPR035914 Spermadhesin, CUB domain superfamily [SSF49854] (4-46)
  IPR035914 Spermadhesin, CUB domain superfamily [SSF49854] (45-90)

Secondary structure (DSSP, 8-state):
-----SSSPPPPP--SSS---------SS------------------EEEE--SS------TTTTSPPPTT----EEEE--TTPPP-------